Protein AF-A0A4Q3VR89-F1 (afdb_monomer_lite)

Sequence (125 aa):
MYLERSEVLRNGSEERRVSATPRGRRLEGKRAMPVMPGGRDFEPDMSETTLDASTALLDQFATREYPHGWSTDIESDTFEIGLSEEVVRMISAKKEEPQWLLDWRLKAYRHLLTMKEPAWPNVGY

Radius of gyration: 38.33 Å; chains: 1; bounding box: 84×53×77 Å

Structure (mmCIF, N/CA/C/O backbone):
data_AF-A0A4Q3VR89-F1
#
_entry.id   AF-A0A4Q3VR89-F1
#
loop_
_atom_site.group_PDB
_atom_site.id
_atom_site.type_symbol
_atom_site.label_atom_id
_atom_site.label_alt_id
_atom_site.label_comp_id
_atom_site.label_asym_id
_atom_site.label_entity_id
_atom_site.label_seq_id
_atom_site.pdbx_PDB_ins_code
_atom_site.Cartn_x
_atom_site.Cartn_y
_atom_site.Cartn_z
_atom_site.occupancy
_atom_site.B_iso_or_equiv
_atom_site.auth_seq_id
_atom_site.auth_comp_id
_atom_site.auth_asym_id
_atom_site.auth_atom_id
_atom_site.pdbx_PDB_model_num
ATOM 1 N N . MET A 1 1 ? -13.369 18.047 -62.044 1.00 42.38 1 MET A N 1
ATOM 2 C CA . MET A 1 1 ? -13.860 19.411 -62.333 1.00 42.38 1 MET A CA 1
ATOM 3 C C . MET A 1 1 ? -13.050 20.387 -61.500 1.00 42.38 1 MET A C 1
ATOM 5 O O . MET A 1 1 ? -12.774 20.089 -60.348 1.00 42.38 1 MET A O 1
ATOM 9 N N . TYR A 1 2 ? -12.595 21.455 -62.147 1.00 33.41 2 TYR A N 1
ATOM 10 C CA . TYR A 1 2 ? -11.764 22.540 -61.621 1.00 33.41 2 TYR A CA 1
ATOM 11 C C . TYR A 1 2 ? -12.591 23.588 -60.848 1.00 33.41 2 TYR A C 1
ATOM 13 O O . TYR A 1 2 ? -13.810 23.607 -60.994 1.00 33.41 2 TYR A O 1
ATOM 21 N N . LEU A 1 3 ? -11.849 24.503 -60.201 1.00 41.75 3 LEU A N 1
ATOM 22 C CA . LEU A 1 3 ? -12.180 25.815 -59.604 1.00 41.75 3 LEU A CA 1
ATOM 23 C C . LEU A 1 3 ? -12.403 25.849 -58.076 1.00 41.75 3 LEU A C 1
ATOM 25 O O . LEU A 1 3 ? -13.229 25.113 -57.566 1.00 41.75 3 LEU A O 1
ATOM 29 N N . GLU A 1 4 ? -11.762 26.725 -57.288 1.00 46.25 4 GLU A N 1
ATOM 30 C CA . GLU A 1 4 ? -10.657 27.674 -57.512 1.00 46.25 4 GLU A CA 1
ATOM 31 C C . GLU A 1 4 ? -10.252 28.347 -56.175 1.00 46.25 4 GLU A C 1
ATOM 33 O O . GLU A 1 4 ? -11.109 28.469 -55.311 1.00 46.25 4 GLU A O 1
ATOM 38 N N . ARG A 1 5 ? -8.979 28.802 -56.093 1.00 41.69 5 ARG A N 1
ATOM 39 C CA . ARG A 1 5 ? -8.438 30.063 -55.495 1.00 41.69 5 ARG A CA 1
ATOM 40 C C . ARG A 1 5 ? -8.851 30.478 -54.060 1.00 41.69 5 ARG A C 1
ATOM 42 O O . ARG A 1 5 ? -9.999 30.364 -53.683 1.00 41.69 5 ARG A O 1
ATOM 49 N N . SER A 1 6 ? -8.024 31.074 -53.192 1.00 39.97 6 SER A N 1
ATOM 50 C CA . SER A 1 6 ? -6.715 31.774 -53.231 1.00 39.97 6 SER A CA 1
ATOM 51 C C . SER A 1 6 ? -6.471 32.303 -51.779 1.00 39.97 6 SER A C 1
ATOM 53 O O . SER A 1 6 ? -7.429 32.344 -51.019 1.00 39.97 6 SER A O 1
ATOM 55 N N . GLU A 1 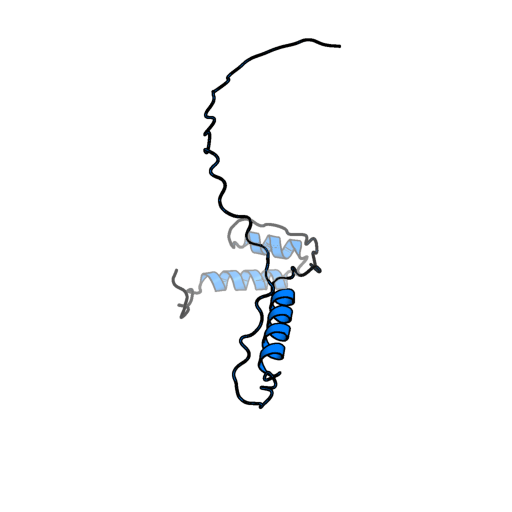7 ? -5.305 32.637 -51.210 1.00 48.16 7 GLU A N 1
ATOM 56 C CA . GLU A 1 7 ? -4.233 33.592 -51.548 1.00 48.16 7 GLU A CA 1
ATOM 57 C C . GLU A 1 7 ? -3.088 33.448 -50.489 1.00 48.16 7 GLU A C 1
ATOM 59 O O . GLU A 1 7 ? -3.369 33.125 -49.342 1.00 48.16 7 GLU A O 1
ATOM 64 N N . VAL A 1 8 ? -1.795 33.462 -50.875 1.00 45.56 8 VAL A N 1
ATOM 65 C CA . VAL A 1 8 ? -0.802 34.575 -50.718 1.00 45.56 8 VAL A CA 1
ATOM 66 C C . VAL A 1 8 ? -0.211 34.654 -49.283 1.00 45.56 8 VAL A C 1
ATOM 68 O O . VAL A 1 8 ? -0.934 34.809 -48.315 1.00 45.56 8 VAL A O 1
ATOM 71 N N . LEU A 1 9 ? 1.099 34.466 -49.052 1.00 43.19 9 LEU A N 1
ATOM 72 C CA . LEU A 1 9 ? 2.157 35.453 -49.311 1.00 43.19 9 LEU A CA 1
ATOM 73 C C . LEU A 1 9 ? 3.534 34.832 -49.619 1.00 43.19 9 LEU A C 1
ATOM 75 O O . LEU A 1 9 ? 4.042 33.955 -48.925 1.00 43.19 9 LEU A O 1
ATOM 79 N N . ARG A 1 10 ? 4.140 35.405 -50.662 1.00 42.12 10 ARG A N 1
ATOM 80 C CA . ARG A 1 10 ? 5.560 35.380 -51.022 1.00 42.12 10 ARG A CA 1
ATOM 81 C C . ARG A 1 10 ? 6.374 36.215 -50.030 1.00 42.12 10 ARG A C 1
ATOM 83 O O . ARG A 1 10 ? 5.988 37.344 -49.771 1.00 42.12 10 ARG A O 1
ATOM 90 N N . ASN A 1 11 ? 7.543 35.710 -49.650 1.00 38.75 11 ASN A N 1
ATOM 91 C CA . ASN A 1 11 ? 8.788 36.464 -49.447 1.00 38.75 11 ASN A CA 1
ATOM 92 C C . ASN A 1 11 ? 9.888 35.541 -50.014 1.00 38.75 11 ASN A C 1
ATOM 94 O O . ASN A 1 11 ? 9.966 34.383 -49.621 1.00 38.75 11 ASN A O 1
ATOM 98 N N . GLY A 1 12 ? 10.605 35.880 -51.089 1.00 38.00 12 GLY A N 1
ATOM 99 C CA . GLY A 1 12 ? 11.544 37.003 -51.158 1.00 38.00 12 GLY A CA 1
ATOM 100 C C . GLY A 1 12 ? 12.893 36.519 -50.610 1.00 38.00 12 GLY A C 1
ATOM 101 O O . GLY A 1 12 ? 13.122 36.596 -49.416 1.00 38.00 12 GLY A O 1
ATOM 102 N N . SER A 1 13 ? 13.643 35.732 -51.388 1.00 38.91 13 SER A N 1
ATOM 103 C CA . SER A 1 13 ? 14.863 36.177 -52.087 1.00 38.91 13 SER A CA 1
ATOM 104 C C . SER A 1 13 ? 16.035 36.523 -51.159 1.00 38.91 13 SER A C 1
ATOM 106 O O . SER A 1 13 ? 16.117 37.642 -50.672 1.00 38.91 13 SER A O 1
ATOM 108 N N . GLU A 1 14 ? 16.997 35.605 -51.032 1.00 39.41 14 GLU A N 1
ATOM 109 C CA . GLU A 1 14 ? 18.406 35.967 -50.838 1.00 39.41 14 GLU A CA 1
ATOM 110 C C . GLU A 1 14 ? 19.309 34.887 -51.460 1.00 39.41 14 GLU A C 1
ATOM 112 O O . GLU A 1 14 ? 19.700 33.895 -50.847 1.00 39.41 14 GLU A O 1
ATOM 117 N N . GLU A 1 15 ? 19.612 35.086 -52.742 1.00 39.84 15 GLU A N 1
ATOM 118 C CA . GLU A 1 15 ? 20.699 34.414 -53.444 1.00 39.84 15 GLU A CA 1
ATOM 119 C C . GLU A 1 15 ? 22.035 34.928 -52.889 1.00 39.84 15 GLU A C 1
ATOM 121 O O . GLU A 1 15 ? 22.482 36.027 -53.222 1.00 39.84 15 GLU A O 1
ATOM 126 N N . ARG A 1 16 ? 22.730 34.132 -52.071 1.00 39.03 16 ARG A N 1
ATOM 127 C CA . ARG A 1 16 ? 24.161 34.368 -51.834 1.00 39.03 16 ARG A CA 1
ATOM 128 C C . ARG A 1 16 ? 24.958 33.728 -52.960 1.00 39.03 16 ARG A C 1
ATOM 130 O O . ARG A 1 16 ? 25.245 32.534 -52.942 1.00 39.03 16 ARG A O 1
ATOM 137 N N . ARG A 1 17 ? 25.351 34.555 -53.934 1.00 38.44 17 ARG A N 1
ATOM 138 C CA . ARG A 1 17 ? 26.477 34.268 -54.831 1.00 38.44 17 ARG A CA 1
ATOM 139 C C . ARG A 1 17 ? 27.728 34.056 -53.983 1.00 38.44 17 ARG A C 1
ATOM 141 O O . ARG A 1 17 ? 28.306 35.019 -53.485 1.00 38.44 17 ARG A O 1
ATOM 148 N N . VAL A 1 18 ? 28.165 32.809 -53.854 1.00 50.38 18 VAL A N 1
ATOM 149 C CA . VAL A 1 18 ? 29.528 32.507 -53.418 1.00 50.38 18 VAL A CA 1
ATOM 150 C C . VAL A 1 18 ? 30.376 32.419 -54.681 1.00 50.38 18 VAL A C 1
ATOM 152 O O . VAL A 1 18 ? 30.149 31.583 -55.553 1.00 50.38 18 VAL A O 1
ATOM 155 N N . SER A 1 19 ? 31.284 33.376 -54.822 1.00 41.84 19 SER A N 1
ATOM 156 C CA . SER A 1 19 ? 32.179 33.535 -55.958 1.00 41.84 19 SER A CA 1
ATOM 157 C C . SER A 1 19 ? 33.109 32.330 -56.113 1.00 41.84 19 SER A C 1
ATOM 159 O O . SER A 1 19 ? 33.774 31.889 -55.176 1.00 41.84 19 SER A O 1
ATOM 161 N N . ALA A 1 20 ? 33.179 31.810 -57.336 1.00 43.00 20 ALA A N 1
ATOM 162 C CA . ALA A 1 20 ? 34.137 30.792 -57.725 1.00 43.00 20 ALA A CA 1
ATOM 163 C C . ALA A 1 20 ? 35.560 31.375 -57.743 1.00 43.00 20 ALA A C 1
ATOM 165 O O . ALA A 1 20 ? 35.845 32.323 -58.470 1.00 43.00 20 ALA A O 1
ATOM 166 N N . THR A 1 21 ? 36.468 30.768 -56.978 1.00 46.22 21 THR A N 1
ATOM 167 C CA . THR A 1 21 ? 37.916 30.813 -57.233 1.00 46.22 21 THR A CA 1
ATOM 168 C C . THR A 1 21 ? 38.395 29.368 -57.367 1.00 46.22 21 THR A C 1
ATOM 170 O O . THR A 1 21 ? 38.144 28.576 -56.454 1.00 46.22 21 THR A O 1
ATOM 173 N N . PRO A 1 22 ? 39.064 28.970 -58.462 1.00 49.09 22 PRO A N 1
ATOM 174 C CA . PRO A 1 22 ? 39.460 27.586 -58.652 1.00 49.09 22 PRO A CA 1
ATOM 175 C C . PRO A 1 22 ? 40.746 27.340 -57.863 1.00 49.09 22 PRO A C 1
ATOM 177 O O . PRO A 1 22 ? 41.804 27.867 -58.201 1.00 49.09 22 PRO A O 1
ATOM 180 N N . ARG A 1 23 ? 40.678 26.540 -56.795 1.00 43.03 23 ARG A N 1
ATOM 181 C CA . ARG A 1 23 ? 41.873 26.109 -56.063 1.00 43.03 23 ARG A CA 1
ATOM 182 C C . ARG A 1 23 ? 42.062 24.601 -56.207 1.00 43.03 23 ARG A C 1
ATOM 184 O O . ARG A 1 23 ? 41.428 23.816 -55.521 1.00 43.03 23 ARG A O 1
ATOM 191 N N . GLY A 1 24 ? 42.946 24.246 -57.140 1.00 42.56 24 GLY A N 1
ATOM 192 C CA . GLY A 1 24 ? 43.811 23.066 -57.098 1.00 42.56 24 GLY A CA 1
ATOM 193 C C . GLY A 1 24 ? 43.141 21.702 -56.947 1.00 42.56 24 GLY A C 1
ATOM 194 O O . GLY A 1 24 ? 42.946 21.212 -55.841 1.00 42.56 24 GLY A O 1
ATOM 195 N N . ARG A 1 25 ? 42.962 21.015 -58.079 1.00 53.69 25 ARG A N 1
ATOM 196 C CA . ARG A 1 25 ? 42.919 19.549 -58.146 1.00 53.69 25 ARG A CA 1
ATOM 197 C C . ARG A 1 25 ? 44.195 18.994 -57.493 1.00 53.69 25 ARG A C 1
ATOM 199 O O . ARG A 1 25 ? 45.253 19.024 -58.118 1.00 53.69 25 ARG A O 1
ATOM 206 N N . ARG A 1 26 ? 44.116 18.492 -56.258 1.00 42.12 26 ARG A N 1
ATOM 207 C CA . ARG A 1 26 ? 45.181 17.675 -55.663 1.00 42.12 26 ARG A CA 1
ATOM 208 C C . ARG A 1 26 ? 44.765 16.218 -55.783 1.00 42.12 26 ARG A C 1
ATOM 210 O O . ARG A 1 26 ? 43.804 15.790 -55.161 1.00 42.12 26 ARG A O 1
ATOM 217 N N . LEU A 1 27 ? 45.467 15.503 -56.654 1.00 47.16 27 LEU A N 1
ATOM 218 C CA . LEU A 1 27 ? 45.348 14.063 -56.836 1.00 47.16 27 LEU A CA 1
ATOM 219 C C . LEU A 1 27 ? 45.560 13.375 -55.481 1.00 47.16 27 LEU A C 1
ATOM 221 O O . LEU A 1 27 ? 46.497 13.730 -54.761 1.00 47.16 27 LEU A O 1
ATOM 225 N N . GLU A 1 28 ? 44.712 12.401 -55.153 1.00 42.59 28 GLU A N 1
ATOM 226 C CA . GLU A 1 28 ? 44.966 11.435 -54.085 1.00 42.59 28 GLU A CA 1
ATOM 227 C C . GLU A 1 28 ? 46.214 10.623 -54.447 1.00 42.59 28 GLU A C 1
ATOM 229 O O . GLU A 1 28 ? 46.167 9.552 -55.048 1.00 42.59 28 GLU A O 1
ATOM 234 N N . GLY A 1 29 ? 47.377 11.177 -54.117 1.00 39.91 29 GLY A N 1
ATOM 235 C CA . GLY A 1 29 ? 48.593 10.406 -53.978 1.00 39.91 29 GLY A CA 1
ATOM 236 C C . GLY A 1 29 ? 48.414 9.524 -52.758 1.00 39.91 29 GLY A C 1
ATOM 237 O O . GLY A 1 29 ? 48.272 10.032 -51.644 1.00 39.91 29 GLY A O 1
ATOM 238 N N . LYS A 1 30 ? 48.412 8.206 -52.973 1.00 54.34 30 LYS A N 1
ATOM 239 C CA . LYS A 1 30 ? 48.604 7.218 -51.912 1.00 54.34 30 LYS A CA 1
ATOM 240 C C . 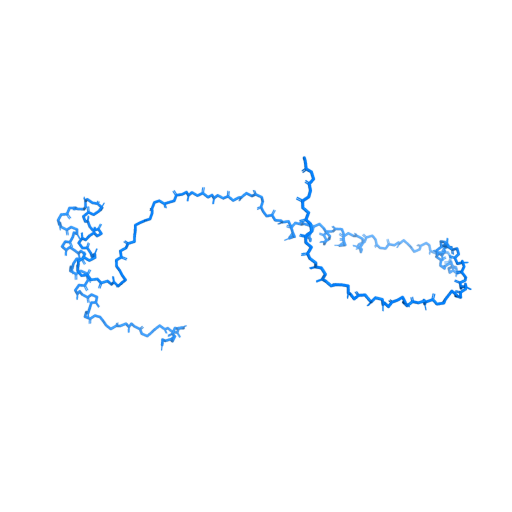LYS A 1 30 ? 49.731 7.738 -51.023 1.00 54.34 30 LYS A C 1
ATOM 242 O O . LYS A 1 30 ? 50.822 7.997 -51.532 1.00 54.34 30 LYS A O 1
ATOM 247 N N . ARG A 1 31 ? 49.460 7.976 -49.737 1.00 40.81 31 ARG A N 1
ATOM 248 C CA . ARG A 1 31 ? 50.501 8.349 -48.773 1.00 40.81 31 ARG A CA 1
ATOM 249 C C . ARG A 1 31 ? 51.487 7.181 -48.741 1.00 40.81 31 ARG A C 1
ATOM 251 O O . ARG A 1 31 ? 51.225 6.168 -48.104 1.00 40.81 31 ARG A O 1
ATOM 258 N N . ALA A 1 32 ? 52.560 7.287 -49.519 1.00 44.28 32 ALA A N 1
ATOM 259 C CA . ALA A 1 32 ? 53.661 6.349 -49.464 1.00 44.28 32 ALA A CA 1
ATOM 260 C C . ALA A 1 32 ? 54.259 6.455 -48.061 1.00 44.28 32 ALA A C 1
ATOM 262 O O . ALA A 1 32 ? 54.561 7.557 -47.594 1.00 44.28 32 ALA A O 1
ATOM 263 N N . MET A 1 33 ? 54.357 5.315 -47.381 1.00 49.69 33 MET A N 1
ATOM 264 C CA . MET A 1 33 ? 55.034 5.212 -46.094 1.00 49.69 33 MET A CA 1
ATOM 265 C C . MET A 1 33 ? 56.463 5.757 -46.248 1.00 49.69 33 MET A C 1
ATOM 267 O O . MET A 1 33 ? 57.107 5.465 -47.262 1.00 49.69 33 MET A O 1
ATOM 271 N N . PRO A 1 34 ? 56.975 6.559 -45.299 1.00 44.53 34 PRO A N 1
ATOM 272 C CA . PRO A 1 34 ? 58.354 7.013 -45.365 1.00 44.53 34 PRO A CA 1
ATOM 273 C C . PRO A 1 34 ? 59.279 5.797 -45.226 1.00 44.53 34 PRO A C 1
ATOM 275 O O . PRO A 1 34 ? 59.316 5.153 -44.181 1.00 44.53 34 PRO A O 1
ATOM 278 N N . VAL A 1 35 ? 60.015 5.467 -46.289 1.00 55.72 35 VAL A N 1
ATOM 279 C CA . VAL A 1 35 ? 61.076 4.455 -46.234 1.00 55.72 35 VAL A CA 1
ATOM 280 C C . VAL A 1 35 ? 62.264 5.076 -45.505 1.00 55.72 35 VAL A C 1
ATOM 282 O O . VAL A 1 35 ? 62.920 5.977 -46.028 1.00 55.72 35 VAL A O 1
ATOM 285 N N . MET A 1 36 ? 62.517 4.613 -44.282 1.00 46.12 36 MET A N 1
ATOM 286 C CA . MET A 1 36 ? 63.704 4.984 -43.513 1.00 46.12 36 MET A CA 1
ATOM 287 C C . MET A 1 36 ? 64.910 4.154 -43.979 1.00 46.12 36 MET A C 1
ATOM 289 O O . MET A 1 36 ? 64.755 2.968 -44.281 1.00 46.12 36 MET A O 1
ATOM 293 N N . PRO A 1 37 ? 66.121 4.732 -44.047 1.00 44.25 37 PRO A N 1
ATOM 294 C CA . PRO A 1 37 ? 67.293 4.005 -44.504 1.00 44.25 37 PRO A CA 1
ATOM 295 C C . PRO A 1 37 ? 67.823 3.111 -43.376 1.00 44.25 37 PRO A C 1
ATOM 297 O O . PRO A 1 37 ? 68.318 3.598 -42.363 1.00 44.25 37 PRO A O 1
ATOM 300 N N . GLY A 1 38 ? 67.731 1.796 -43.565 1.00 49.91 38 GLY A N 1
ATOM 301 C CA . GLY A 1 38 ? 68.297 0.800 -42.654 1.00 49.91 38 GLY A CA 1
ATOM 302 C C . GLY A 1 38 ? 67.375 -0.401 -42.505 1.00 49.91 38 GLY A C 1
ATOM 303 O O . GLY A 1 38 ? 66.392 -0.339 -41.777 1.00 49.91 38 GLY A O 1
ATOM 304 N N . GLY A 1 39 ? 67.695 -1.484 -43.216 1.00 57.34 39 GLY A N 1
ATOM 305 C CA . GLY A 1 39 ? 66.888 -2.700 -43.309 1.00 57.34 39 GLY A CA 1
ATOM 306 C C . GLY A 1 39 ? 66.715 -3.436 -41.982 1.00 57.34 39 GLY A C 1
ATOM 307 O O . GLY A 1 39 ? 67.480 -4.341 -41.659 1.00 57.34 39 GLY A O 1
ATOM 308 N N . ARG A 1 40 ? 65.664 -3.080 -41.251 1.00 55.56 40 ARG A N 1
ATOM 309 C CA . ARG A 1 40 ? 64.890 -4.021 -40.445 1.00 55.56 40 ARG A CA 1
ATOM 310 C C . ARG A 1 40 ? 63.428 -3.745 -40.733 1.00 55.56 40 ARG A C 1
ATOM 312 O O . ARG A 1 40 ? 62.948 -2.650 -40.446 1.00 55.56 40 ARG A O 1
ATOM 319 N N . ASP A 1 41 ? 62.767 -4.722 -41.334 1.00 49.19 41 ASP A N 1
ATOM 320 C CA . ASP A 1 41 ? 61.323 -4.724 -41.507 1.00 49.19 41 ASP A CA 1
ATOM 321 C C . ASP A 1 41 ? 60.708 -4.588 -40.110 1.00 49.19 41 ASP A C 1
ATOM 323 O O . ASP A 1 41 ? 60.850 -5.469 -39.262 1.00 49.19 41 ASP A O 1
ATOM 327 N N . PHE A 1 42 ? 60.131 -3.424 -39.811 1.00 53.94 42 PHE A N 1
ATOM 328 C CA . PHE A 1 42 ? 59.341 -3.253 -38.601 1.00 53.94 42 PHE A CA 1
ATOM 329 C C . PHE A 1 42 ? 58.043 -4.016 -38.845 1.00 53.94 42 PHE A C 1
ATOM 331 O O . PHE A 1 42 ? 57.142 -3.503 -39.512 1.00 53.94 42 PHE A O 1
ATOM 338 N N . GLU A 1 43 ? 57.983 -5.269 -38.394 1.00 55.28 43 GLU A N 1
ATOM 339 C CA . GLU A 1 43 ? 56.719 -5.994 -38.347 1.00 55.28 43 GLU A CA 1
ATOM 340 C C . GLU A 1 43 ? 55.765 -5.194 -37.449 1.00 55.28 43 GLU A C 1
ATOM 342 O O . GLU A 1 43 ? 56.111 -4.923 -36.295 1.00 55.28 43 GLU A O 1
ATOM 347 N N . PRO A 1 44 ? 54.608 -4.737 -37.962 1.00 57.50 44 PRO A N 1
ATOM 348 C CA . PRO A 1 44 ? 53.638 -4.046 -37.130 1.00 57.50 44 PRO A CA 1
ATOM 349 C C . PRO A 1 44 ? 53.203 -4.996 -36.014 1.00 57.50 44 PRO A C 1
ATOM 351 O O . PRO A 1 44 ? 52.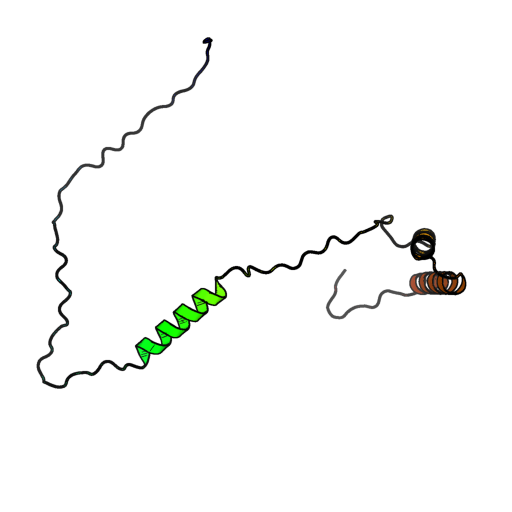868 -6.151 -36.281 1.00 57.50 44 PRO A O 1
ATOM 354 N N . ASP A 1 45 ? 53.228 -4.520 -34.768 1.00 57.06 45 ASP A N 1
ATOM 355 C CA . ASP A 1 45 ? 52.725 -5.296 -33.641 1.00 57.06 45 ASP A CA 1
ATOM 356 C C . ASP A 1 45 ? 51.230 -5.563 -33.859 1.00 57.06 45 ASP A C 1
ATOM 358 O O . ASP A 1 45 ? 50.378 -4.682 -33.742 1.00 57.06 45 ASP A O 1
ATOM 362 N N . MET A 1 46 ? 50.924 -6.810 -34.213 1.00 55.88 46 MET A N 1
ATOM 363 C CA . MET A 1 46 ? 49.572 -7.287 -34.487 1.00 55.88 46 MET A CA 1
ATOM 364 C C . MET A 1 46 ? 48.673 -7.257 -33.236 1.00 55.88 46 MET A C 1
ATOM 366 O O . MET A 1 46 ? 47.484 -7.559 -33.346 1.00 55.88 46 MET A O 1
ATOM 370 N N . SER A 1 47 ? 49.202 -6.892 -32.058 1.00 59.41 47 SER A N 1
ATOM 371 C CA . SER A 1 47 ? 48.431 -6.741 -30.822 1.00 59.41 47 SER A CA 1
ATOM 372 C C . SER A 1 47 ? 47.451 -5.555 -30.861 1.00 59.41 47 SER A C 1
ATOM 374 O O . SER A 1 47 ? 46.307 -5.714 -30.428 1.00 59.41 47 SER A O 1
ATOM 376 N N . GLU A 1 48 ? 47.812 -4.416 -31.470 1.00 55.75 48 GLU A N 1
ATOM 377 C CA . GLU A 1 48 ? 46.951 -3.217 -31.520 1.00 55.75 48 GLU A CA 1
ATOM 378 C C . GLU A 1 48 ? 45.705 -3.428 -32.396 1.00 55.75 48 GLU A C 1
ATOM 380 O O . GLU A 1 48 ? 44.601 -3.032 -32.031 1.00 55.75 48 GLU A O 1
ATOM 385 N N . THR A 1 49 ? 45.836 -4.155 -33.511 1.00 56.25 49 THR A N 1
ATOM 386 C CA . THR A 1 49 ? 44.721 -4.373 -34.456 1.00 56.25 49 THR A CA 1
ATOM 387 C C . THR A 1 49 ? 43.601 -5.253 -33.874 1.00 56.25 49 THR A C 1
ATOM 389 O O . THR A 1 49 ? 42.458 -5.201 -34.330 1.00 56.25 49 THR A O 1
ATOM 392 N N . THR A 1 50 ? 43.894 -6.060 -32.849 1.00 59.56 50 THR A N 1
ATOM 393 C CA . THR A 1 50 ? 42.904 -6.964 -32.231 1.00 59.56 50 THR A CA 1
ATOM 394 C C . THR A 1 50 ? 41.974 -6.269 -31.232 1.00 59.56 50 THR A C 1
ATOM 396 O O . THR A 1 50 ? 40.809 -6.659 -31.109 1.00 59.56 50 THR A O 1
ATOM 399 N N . LEU A 1 51 ? 42.448 -5.214 -30.561 1.00 61.59 51 LEU A N 1
ATOM 400 C CA . LEU A 1 51 ? 41.667 -4.438 -29.591 1.00 61.59 51 LEU A CA 1
ATOM 401 C C . LEU A 1 51 ? 40.583 -3.596 -30.278 1.00 61.59 51 LEU A C 1
ATOM 403 O O . LEU A 1 51 ? 39.447 -3.544 -29.801 1.00 61.59 51 LEU A O 1
ATOM 407 N N . ASP A 1 52 ? 40.897 -3.020 -31.437 1.00 66.88 52 ASP A N 1
ATOM 408 C CA . ASP A 1 52 ? 39.971 -2.182 -32.206 1.00 66.88 52 ASP A CA 1
ATOM 409 C C . ASP A 1 52 ? 38.799 -2.988 -32.777 1.00 66.88 52 ASP A C 1
ATOM 411 O O . ASP A 1 52 ? 37.644 -2.561 -32.716 1.00 66.88 52 ASP A O 1
ATOM 415 N N . ALA A 1 53 ? 39.071 -4.198 -33.273 1.00 73.44 53 ALA A N 1
ATOM 416 C CA . ALA A 1 53 ? 38.041 -5.086 -33.809 1.00 73.44 53 ALA A CA 1
ATOM 417 C C . ALA A 1 53 ? 37.078 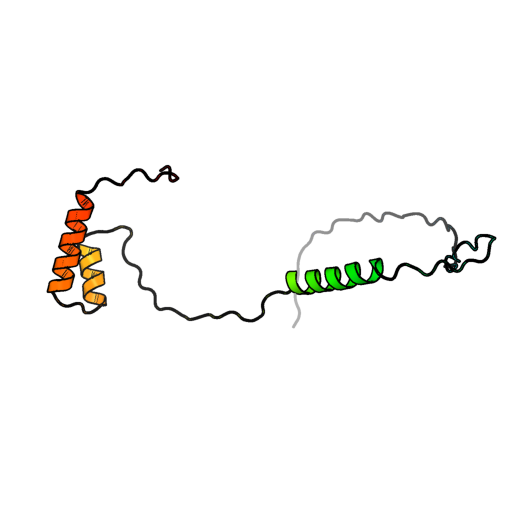-5.590 -32.719 1.00 73.44 53 ALA A C 1
ATOM 419 O O . ALA A 1 53 ? 35.870 -5.671 -32.947 1.00 73.44 53 ALA A O 1
ATOM 420 N N . SER A 1 54 ? 37.600 -5.901 -31.528 1.00 77.44 54 SER A N 1
ATOM 421 C CA . SER A 1 54 ? 36.794 -6.341 -30.381 1.00 77.44 54 SER A CA 1
ATOM 422 C C . SER A 1 54 ? 35.925 -5.205 -29.823 1.00 77.44 54 SER A C 1
ATOM 424 O O . SER A 1 54 ? 34.740 -5.398 -29.547 1.00 77.44 54 SER A O 1
ATOM 426 N N . THR A 1 55 ? 36.480 -3.993 -29.736 1.00 82.62 55 THR A N 1
ATOM 427 C CA . THR A 1 55 ? 35.759 -2.795 -29.272 1.00 82.62 55 THR A CA 1
ATOM 428 C C . THR A 1 55 ? 34.650 -2.396 -30.251 1.00 82.62 55 THR A C 1
ATOM 430 O O . THR A 1 55 ? 33.512 -2.178 -29.839 1.00 82.62 55 THR A O 1
ATOM 433 N N . ALA A 1 56 ? 34.924 -2.426 -31.560 1.00 81.44 56 ALA A N 1
ATOM 434 C CA . ALA A 1 56 ? 33.918 -2.165 -32.591 1.00 81.44 56 ALA A CA 1
ATOM 435 C C . ALA A 1 56 ? 32.767 -3.192 -32.589 1.00 81.44 56 ALA A C 1
ATOM 437 O O . ALA A 1 56 ? 31.629 -2.862 -32.930 1.00 81.44 56 ALA A O 1
ATOM 438 N N . LEU A 1 57 ? 33.047 -4.442 -32.202 1.00 83.31 57 LEU A N 1
ATOM 439 C CA . LEU A 1 57 ? 32.031 -5.479 -32.037 1.00 83.31 57 LEU A CA 1
ATOM 440 C C . LEU A 1 57 ? 31.135 -5.191 -30.818 1.00 83.31 57 LEU A C 1
ATOM 442 O O . LEU A 1 57 ? 29.913 -5.285 -30.925 1.00 83.31 57 LEU A O 1
ATOM 446 N N . LEU A 1 58 ? 31.725 -4.813 -29.680 1.00 82.62 58 LEU A N 1
ATOM 447 C CA . LEU A 1 58 ? 31.001 -4.438 -28.458 1.00 82.62 58 LEU A CA 1
ATOM 448 C C . LEU A 1 58 ? 30.052 -3.258 -28.692 1.00 82.62 58 LEU A C 1
ATOM 450 O O . LEU A 1 58 ? 28.883 -3.347 -28.318 1.00 82.62 58 LEU A O 1
ATOM 454 N N . ASP A 1 59 ? 30.508 -2.213 -29.383 1.00 83.12 59 ASP A N 1
ATOM 455 C CA . ASP A 1 59 ? 29.678 -1.049 -29.713 1.00 83.12 59 ASP A CA 1
ATOM 456 C C . ASP A 1 59 ? 28.476 -1.426 -30.595 1.00 83.12 59 ASP A C 1
ATOM 45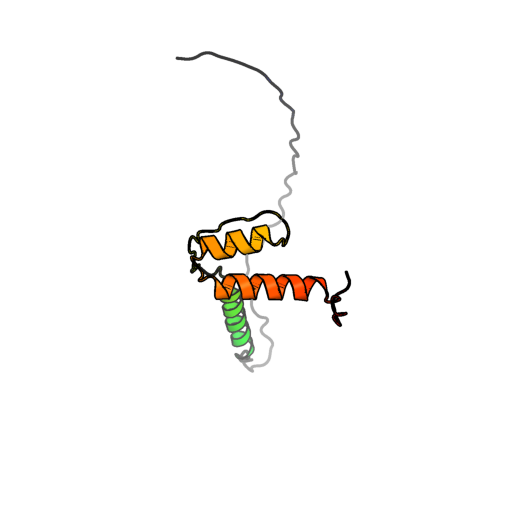8 O O . ASP A 1 59 ? 27.364 -0.933 -30.387 1.00 83.12 59 ASP A O 1
ATOM 462 N N . GLN A 1 60 ? 28.646 -2.363 -31.536 1.00 82.31 60 GLN A N 1
ATOM 463 C CA . GLN A 1 60 ? 27.530 -2.877 -32.340 1.00 82.31 60 GLN A CA 1
ATOM 464 C C . GLN A 1 60 ? 26.490 -3.636 -31.513 1.00 82.31 60 GLN A C 1
ATOM 466 O O . GLN A 1 60 ? 25.307 -3.582 -31.844 1.00 82.31 60 GLN A O 1
ATOM 471 N N . PHE A 1 61 ? 26.894 -4.359 -30.467 1.00 81.31 61 PHE A N 1
ATOM 472 C CA . PHE A 1 61 ? 25.949 -5.057 -29.593 1.00 81.31 61 PHE A CA 1
ATOM 473 C C . PHE A 1 61 ? 25.302 -4.120 -28.572 1.00 81.31 61 PHE A C 1
ATOM 475 O O . PHE A 1 61 ? 24.113 -4.264 -28.305 1.00 81.31 61 PHE A O 1
ATOM 482 N N . ALA A 1 62 ? 26.047 -3.144 -28.052 1.00 82.00 62 ALA A N 1
ATOM 483 C CA . ALA A 1 62 ? 25.546 -2.166 -27.091 1.00 82.00 62 ALA A CA 1
ATOM 484 C C . ALA A 1 62 ? 24.537 -1.185 -27.712 1.00 82.00 62 ALA A C 1
ATOM 486 O O . ALA A 1 62 ? 23.613 -0.746 -27.035 1.00 82.00 62 ALA A O 1
ATOM 487 N N . THR A 1 63 ? 24.693 -0.866 -29.001 1.00 82.94 63 THR A N 1
ATOM 488 C CA . THR A 1 63 ? 23.812 0.079 -29.713 1.00 82.94 63 THR A CA 1
ATOM 489 C C . THR A 1 63 ? 22.595 -0.605 -30.354 1.00 82.94 63 THR A C 1
ATOM 491 O O . THR A 1 63 ? 21.693 0.067 -30.847 1.00 82.94 63 THR A O 1
ATOM 494 N N . ARG A 1 64 ? 22.539 -1.944 -30.382 1.00 84.19 64 ARG A N 1
ATOM 495 C CA . ARG A 1 64 ? 21.388 -2.669 -30.940 1.00 84.19 64 ARG A CA 1
ATOM 496 C C . ARG A 1 64 ? 20.178 -2.555 -30.017 1.00 84.19 64 ARG A C 1
ATOM 498 O O . ARG A 1 64 ? 20.240 -2.919 -28.847 1.00 84.19 64 ARG A O 1
ATOM 505 N N . GLU A 1 65 ? 19.053 -2.135 -30.584 1.00 76.31 65 GLU A N 1
ATOM 506 C CA . GLU A 1 65 ? 17.755 -2.223 -29.918 1.00 76.31 65 GLU A CA 1
ATOM 507 C C . GLU A 1 65 ? 17.343 -3.693 -29.766 1.00 76.31 65 GLU A C 1
ATOM 509 O O . GLU A 1 65 ? 17.471 -4.493 -30.696 1.00 76.31 65 GLU A O 1
ATOM 514 N N . TYR A 1 66 ? 16.873 -4.064 -28.574 1.00 78.75 66 TYR A N 1
ATOM 515 C CA . TYR A 1 66 ? 16.461 -5.431 -28.268 1.00 78.75 66 TYR A CA 1
ATOM 516 C C . TYR A 1 66 ? 15.110 -5.743 -28.945 1.00 78.75 66 TYR A C 1
ATOM 518 O O . TYR A 1 66 ? 14.103 -5.132 -28.588 1.00 78.75 66 TYR A O 1
ATOM 526 N N . PRO A 1 67 ? 15.041 -6.690 -29.901 1.00 76.50 67 PRO A N 1
ATOM 527 C CA . PRO A 1 67 ? 13.861 -6.875 -30.755 1.00 76.50 67 PRO A CA 1
ATOM 528 C C . PRO A 1 67 ? 12.734 -7.703 -30.112 1.00 76.50 67 PRO A C 1
ATOM 530 O O . PRO A 1 67 ? 11.700 -7.929 -30.740 1.00 76.50 67 PRO A O 1
ATOM 533 N N . HIS A 1 68 ? 12.919 -8.198 -28.886 1.00 82.31 68 HIS A N 1
ATOM 534 C CA . HIS A 1 68 ? 11.995 -9.127 -28.236 1.00 82.31 68 HIS A CA 1
ATOM 535 C C . HIS A 1 68 ? 11.372 -8.502 -26.984 1.00 82.31 68 HIS A C 1
ATOM 537 O O . HIS A 1 68 ? 11.911 -8.617 -25.891 1.00 82.31 68 HIS A O 1
ATOM 543 N N . GLY A 1 69 ? 10.218 -7.854 -27.124 1.00 80.25 69 GLY A N 1
ATOM 544 C CA . GLY A 1 69 ? 9.392 -7.445 -25.984 1.00 80.25 69 GLY A CA 1
ATOM 545 C C . GLY A 1 69 ? 8.354 -8.515 -25.640 1.00 80.25 69 GLY A C 1
ATOM 546 O O . GLY A 1 69 ? 7.755 -9.096 -26.542 1.00 80.25 69 GLY A O 1
ATOM 547 N N . TRP A 1 70 ? 8.114 -8.770 -24.352 1.00 84.38 70 TRP A N 1
ATOM 548 C CA . TRP A 1 70 ? 6.914 -9.483 -23.898 1.00 84.38 70 TRP A CA 1
ATOM 549 C C . TRP A 1 70 ? 5.885 -8.438 -23.464 1.00 84.38 70 TRP A C 1
ATOM 551 O O . TRP A 1 70 ? 6.178 -7.609 -22.604 1.00 84.38 70 TRP A O 1
ATOM 561 N N . SER A 1 71 ? 4.693 -8.472 -24.055 1.00 80.75 71 SER A N 1
ATOM 562 C CA . SER A 1 71 ? 3.559 -7.641 -23.649 1.00 80.75 71 SER A CA 1
ATOM 563 C C . SER A 1 71 ? 2.370 -8.546 -23.377 1.00 80.75 71 SER A C 1
ATOM 565 O O . SER A 1 71 ? 2.027 -9.381 -24.215 1.00 80.75 71 SER A O 1
ATOM 567 N N . THR A 1 72 ? 1.742 -8.364 -22.223 1.00 83.56 72 THR A N 1
ATOM 568 C CA . THR A 1 72 ? 0.495 -9.040 -21.873 1.00 83.56 72 THR A CA 1
ATOM 569 C C . THR A 1 72 ? -0.506 -7.973 -21.484 1.00 83.56 72 THR A C 1
ATOM 571 O O . THR A 1 72 ? -0.202 -7.135 -20.634 1.00 83.56 72 THR A O 1
ATOM 574 N N . ASP A 1 73 ? -1.686 -8.013 -22.091 1.00 85.25 73 ASP A N 1
ATOM 575 C CA . ASP A 1 73 ? -2.803 -7.191 -21.647 1.00 85.25 73 ASP A CA 1
ATOM 576 C C . ASP A 1 73 ? -3.271 -7.727 -20.292 1.00 85.25 73 ASP A C 1
ATOM 578 O O . ASP A 1 73 ? -3.672 -8.885 -20.163 1.00 85.25 73 ASP A O 1
ATOM 582 N N . ILE A 1 74 ? -3.140 -6.901 -19.257 1.00 86.44 74 ILE A N 1
ATOM 583 C CA . ILE A 1 74 ? -3.578 -7.225 -17.901 1.00 86.44 74 ILE A CA 1
ATOM 584 C C . ILE A 1 74 ? -4.864 -6.448 -17.660 1.00 86.44 74 ILE A C 1
ATOM 586 O O . ILE A 1 74 ? -4.879 -5.222 -17.774 1.00 86.44 74 ILE A O 1
ATOM 590 N N . GLU A 1 75 ? -5.934 -7.151 -17.298 1.00 83.00 75 GLU A N 1
ATOM 591 C CA . GLU A 1 75 ? -7.134 -6.487 -16.805 1.00 83.00 75 GLU A CA 1
ATOM 592 C C . GLU A 1 75 ? -6.820 -5.804 -15.470 1.00 83.00 75 GLU A C 1
ATOM 594 O O . GLU A 1 75 ? -6.369 -6.436 -14.511 1.00 83.00 75 GLU A O 1
ATOM 599 N N . SER A 1 76 ? -7.025 -4.489 -15.425 1.00 82.44 76 SER A N 1
ATOM 600 C CA . SER A 1 76 ? -6.800 -3.673 -14.239 1.00 82.44 76 SER A CA 1
ATOM 601 C C . SER A 1 76 ? -8.086 -2.976 -13.837 1.00 82.44 76 SER A C 1
ATOM 603 O O . SER A 1 76 ? -8.686 -2.264 -14.644 1.00 82.44 76 SER A O 1
ATOM 605 N N . ASP A 1 77 ? -8.454 -3.107 -12.571 1.00 83.31 77 ASP A N 1
ATOM 606 C CA . ASP A 1 77 ? -9.542 -2.344 -11.983 1.00 83.31 77 ASP A CA 1
ATOM 607 C C . ASP A 1 77 ? -8.999 -1.287 -11.041 1.00 83.31 77 ASP A C 1
ATOM 609 O O . ASP A 1 77 ? -8.133 -1.550 -10.201 1.00 83.31 77 ASP A O 1
ATOM 613 N N . THR A 1 78 ? -9.554 -0.091 -11.176 1.00 85.62 78 THR A N 1
ATOM 614 C CA . THR A 1 78 ? -9.164 1.065 -10.385 1.00 85.62 78 THR A CA 1
ATOM 615 C C . THR A 1 78 ? -10.195 1.293 -9.293 1.00 85.62 78 THR A C 1
ATOM 617 O O . THR A 1 78 ? -11.396 1.336 -9.555 1.00 85.62 78 THR A O 1
ATOM 620 N N . PHE A 1 79 ? -9.716 1.459 -8.066 1.00 88.69 79 PHE A N 1
ATOM 621 C CA . PHE A 1 79 ? -10.529 1.881 -6.930 1.00 88.69 79 PHE A CA 1
ATOM 622 C C . PHE A 1 79 ? -10.348 3.382 -6.685 1.00 88.69 79 PHE A C 1
ATOM 624 O O . PHE A 1 79 ? -9.476 4.021 -7.276 1.00 88.69 79 PHE A O 1
ATOM 631 N N . GLU A 1 80 ? -11.175 3.949 -5.810 1.00 89.56 80 GLU A N 1
ATOM 632 C CA . GLU A 1 80 ? -11.022 5.338 -5.383 1.00 89.56 80 GLU A CA 1
ATOM 633 C C . GLU A 1 80 ? -9.630 5.610 -4.790 1.00 89.56 80 GLU A C 1
ATOM 635 O O . GLU A 1 80 ? -8.951 4.718 -4.276 1.00 89.56 80 GLU A O 1
ATOM 640 N N . ILE A 1 81 ? -9.198 6.871 -4.865 1.00 89.12 81 ILE A N 1
ATOM 641 C CA . ILE A 1 81 ? -7.895 7.295 -4.355 1.00 89.12 81 ILE A CA 1
ATOM 642 C C . ILE A 1 81 ? -7.911 7.224 -2.823 1.00 89.12 81 ILE A C 1
ATOM 644 O O . ILE A 1 81 ? -8.665 7.939 -2.167 1.00 89.12 81 ILE A O 1
ATOM 648 N N . GLY A 1 82 ? -7.022 6.406 -2.260 1.00 90.88 82 GLY A N 1
ATOM 649 C CA . GLY A 1 82 ? -6.846 6.249 -0.815 1.00 90.88 82 GLY A CA 1
ATOM 650 C C . GLY A 1 82 ? -7.334 4.902 -0.279 1.00 90.88 82 GLY A C 1
ATOM 651 O O . GLY A 1 82 ? -8.022 4.141 -0.953 1.00 90.88 82 GLY A O 1
ATOM 652 N N . LEU A 1 83 ? -6.941 4.585 0.958 1.00 92.81 83 LEU A N 1
ATOM 653 C CA . LEU A 1 83 ? -7.293 3.328 1.621 1.00 92.81 83 LEU A CA 1
ATOM 654 C C . LEU A 1 83 ? -8.371 3.563 2.689 1.00 92.81 83 LEU A C 1
ATOM 656 O O . LEU A 1 83 ? -8.106 4.172 3.729 1.00 92.81 83 LEU A O 1
ATOM 660 N N . SER A 1 84 ? -9.572 3.038 2.449 1.00 94.94 84 SER A N 1
ATOM 661 C CA . SER A 1 84 ? -10.716 3.072 3.370 1.00 94.94 84 SER A CA 1
ATOM 662 C C . SER A 1 84 ? -11.254 1.662 3.646 1.00 94.94 84 SER A C 1
ATOM 664 O O . SER A 1 84 ? -10.963 0.724 2.899 1.00 94.94 84 SER A O 1
ATOM 666 N N . GLU A 1 85 ? -12.063 1.487 4.701 1.00 94.62 85 GLU A N 1
ATOM 667 C CA . GLU A 1 85 ? -12.722 0.193 4.964 1.00 94.62 85 GLU A CA 1
ATOM 668 C C . GLU A 1 85 ? -13.610 -0.251 3.788 1.00 94.62 85 GLU A C 1
ATOM 670 O O . GLU A 1 85 ? -13.692 -1.446 3.507 1.00 94.62 85 GLU A O 1
ATOM 675 N N . GLU A 1 86 ? -14.235 0.693 3.079 1.00 94.62 86 GLU A N 1
ATOM 676 C CA . GLU A 1 86 ? -15.073 0.401 1.912 1.00 94.62 86 GLU A CA 1
ATOM 677 C C . GLU A 1 86 ? -14.241 -0.158 0.754 1.00 94.62 86 GLU A C 1
ATOM 679 O O . GLU A 1 86 ? -14.580 -1.195 0.188 1.00 94.62 86 GLU A O 1
ATOM 684 N N . VAL A 1 87 ? -13.079 0.441 0.472 1.00 94.94 87 VAL A N 1
ATOM 685 C CA . VAL A 1 87 ? -12.141 -0.073 -0.540 1.00 94.94 87 VAL A CA 1
ATOM 686 C C . VAL A 1 87 ? -11.677 -1.490 -0.192 1.00 94.94 87 VAL A C 1
ATOM 688 O O . VAL A 1 87 ? -11.635 -2.356 -1.063 1.00 94.94 87 VAL A O 1
ATOM 691 N N . VAL A 1 88 ? -11.398 -1.775 1.085 1.00 95.12 88 VAL A N 1
ATOM 692 C CA . VAL A 1 88 ? -11.033 -3.131 1.533 1.00 95.12 88 VAL A CA 1
ATOM 693 C C . VAL A 1 88 ? -12.167 -4.134 1.282 1.00 95.12 88 VAL A C 1
ATOM 695 O O . VAL A 1 88 ? -11.899 -5.246 0.820 1.00 95.12 88 VAL A O 1
ATOM 698 N N . ARG A 1 89 ? -13.427 -3.751 1.537 1.00 95.31 89 ARG A N 1
ATOM 699 C CA . ARG A 1 89 ? -14.606 -4.591 1.256 1.00 95.31 89 ARG A CA 1
ATOM 700 C C . ARG A 1 89 ? -14.784 -4.832 -0.238 1.00 95.31 89 ARG A C 1
ATOM 702 O O . ARG A 1 89 ? -14.975 -5.980 -0.631 1.00 95.31 89 ARG A O 1
ATOM 709 N N . MET A 1 90 ? -14.650 -3.793 -1.062 1.00 94.25 90 MET A N 1
ATOM 710 C CA . MET A 1 90 ? -14.737 -3.906 -2.520 1.00 94.25 90 MET A CA 1
ATOM 711 C C . MET A 1 90 ? -13.654 -4.834 -3.089 1.00 94.25 90 MET A C 1
ATOM 713 O O . MET A 1 90 ? -13.961 -5.703 -3.904 1.00 94.25 90 MET A O 1
ATOM 717 N N . ILE A 1 91 ? -12.404 -4.712 -2.622 1.00 93.00 91 ILE A N 1
ATOM 718 C CA . ILE A 1 91 ? -11.297 -5.597 -3.029 1.00 93.00 91 ILE A CA 1
ATOM 719 C C . ILE A 1 91 ? -11.601 -7.054 -2.662 1.00 93.00 91 ILE A C 1
ATOM 721 O O . ILE A 1 91 ? -11.372 -7.952 -3.470 1.00 93.00 91 ILE A O 1
ATOM 725 N N . SER A 1 92 ? -12.101 -7.289 -1.448 1.00 94.94 92 SER A N 1
ATOM 726 C CA . SER A 1 92 ? -12.402 -8.634 -0.953 1.00 94.94 92 SER A CA 1
ATOM 727 C C . SER A 1 92 ? -13.563 -9.277 -1.721 1.00 94.94 92 SER A C 1
ATOM 729 O O . SER A 1 92 ? -13.454 -10.423 -2.152 1.00 94.94 92 SER A O 1
ATOM 731 N N . ALA A 1 93 ? -14.627 -8.509 -1.986 1.00 94.38 93 ALA A N 1
ATOM 732 C CA . ALA A 1 93 ? -15.781 -8.949 -2.769 1.00 94.38 93 ALA A CA 1
ATOM 733 C C . ALA A 1 93 ? -15.400 -9.296 -4.213 1.00 94.38 93 ALA A C 1
ATOM 735 O O . ALA A 1 93 ? -15.785 -10.347 -4.716 1.00 94.38 93 ALA A O 1
ATOM 736 N N . LYS A 1 94 ? -14.584 -8.457 -4.863 1.00 92.31 94 LYS A N 1
ATOM 737 C CA . LYS A 1 94 ? -14.108 -8.703 -6.231 1.00 92.31 94 LYS A CA 1
ATOM 738 C C . LYS A 1 94 ? -13.251 -9.968 -6.347 1.00 92.31 94 LYS A C 1
ATOM 740 O O . LYS A 1 94 ? -13.208 -10.585 -7.404 1.00 92.31 94 LYS A O 1
ATOM 745 N N . LYS A 1 95 ? -12.555 -10.337 -5.272 1.00 91.75 95 LYS A N 1
ATOM 746 C CA . LYS A 1 95 ? -11.721 -11.542 -5.192 1.00 91.75 95 LYS A CA 1
ATOM 747 C C . LYS A 1 95 ? -12.466 -12.775 -4.680 1.00 91.75 95 LYS A C 1
ATOM 749 O O . LYS A 1 95 ? -11.827 -13.809 -4.506 1.00 91.75 95 LYS A O 1
ATOM 754 N N . GLU A 1 96 ? -13.769 -12.658 -4.416 1.00 94.81 96 GLU A N 1
ATOM 755 C CA . GLU A 1 96 ? -14.606 -13.738 -3.878 1.00 94.81 96 GLU A CA 1
ATOM 756 C C . GLU A 1 96 ? -14.013 -14.367 -2.604 1.00 94.81 96 GLU A C 1
ATOM 758 O O . GLU A 1 96 ? -14.027 -15.581 -2.394 1.00 94.81 96 GLU A O 1
ATOM 763 N N . GLU A 1 97 ? -13.442 -13.528 -1.737 1.00 95.06 97 GLU A N 1
ATOM 764 C CA . GLU A 1 97 ? -12.780 -13.996 -0.525 1.00 95.06 97 GLU A CA 1
ATOM 765 C C . GLU A 1 97 ? -13.796 -14.457 0.541 1.00 95.06 97 GLU A C 1
ATOM 767 O O . GLU A 1 97 ? -14.861 -13.856 0.710 1.00 95.06 97 GLU A O 1
ATOM 772 N N . PRO A 1 98 ? -13.468 -15.495 1.330 1.00 97.38 98 PRO A N 1
ATOM 773 C CA . PRO A 1 98 ? -14.310 -15.924 2.441 1.00 97.38 98 PRO A CA 1
ATOM 774 C C . PRO A 1 98 ? -14.326 -14.885 3.577 1.00 97.38 98 PRO A C 1
ATOM 776 O O . PRO A 1 98 ? -13.339 -14.188 3.817 1.00 97.38 98 PRO A O 1
ATOM 779 N N . GLN A 1 99 ? -15.418 -14.850 4.352 1.00 96.44 99 GLN A N 1
ATOM 780 C CA . GLN A 1 99 ? -15.661 -13.837 5.396 1.00 96.44 99 GLN A CA 1
ATOM 781 C C . GLN A 1 99 ? -14.503 -13.673 6.395 1.00 96.44 99 GLN A C 1
ATOM 783 O O . GLN A 1 99 ? -14.153 -12.555 6.767 1.00 96.44 99 GLN A O 1
ATOM 788 N N . TRP A 1 100 ? -13.866 -14.773 6.800 1.00 97.19 100 TRP A N 1
ATOM 789 C CA . TRP A 1 100 ? -12.762 -14.727 7.762 1.00 97.19 100 TRP A CA 1
ATOM 790 C C . TRP A 1 100 ? -11.554 -13.931 7.242 1.00 97.19 100 TRP A C 1
ATOM 792 O O . TRP A 1 100 ? -10.839 -13.311 8.031 1.00 97.19 100 TRP A O 1
ATOM 802 N N . LEU A 1 101 ? -11.322 -13.928 5.924 1.00 97.19 101 LEU A N 1
ATOM 803 C CA . LEU A 1 101 ? -10.214 -13.201 5.310 1.00 97.19 101 LEU A CA 1
ATOM 804 C C . LEU A 1 101 ? -10.534 -11.706 5.221 1.00 97.19 101 LEU A C 1
ATOM 806 O O . LEU A 1 101 ? -9.666 -10.881 5.512 1.00 97.19 101 LEU A O 1
ATOM 810 N N . LEU A 1 102 ? -11.790 -11.358 4.922 1.00 97.31 102 LEU A N 1
ATOM 811 C CA . LEU A 1 102 ? -12.276 -9.980 5.002 1.00 97.31 102 LEU A CA 1
ATOM 812 C C . LEU A 1 102 ? -12.106 -9.418 6.420 1.00 97.31 102 LEU A C 1
ATOM 814 O O . LEU A 1 102 ? -11.542 -8.337 6.594 1.00 97.31 102 LEU A O 1
ATOM 818 N N . ASP A 1 103 ? -12.527 -10.165 7.441 1.00 97.62 103 ASP A N 1
ATOM 819 C CA . ASP A 1 103 ? -12.404 -9.740 8.839 1.00 97.62 103 ASP A CA 1
ATOM 820 C C . ASP A 1 103 ? -10.936 -9.540 9.242 1.00 97.62 103 ASP A C 1
ATOM 822 O O . ASP A 1 103 ? -10.591 -8.577 9.936 1.00 97.62 103 ASP A O 1
ATOM 826 N N . TRP A 1 104 ? -10.047 -10.412 8.758 1.00 97.88 104 TRP A N 1
ATOM 827 C CA . TRP A 1 104 ? -8.609 -10.279 8.966 1.00 97.88 104 TRP A CA 1
ATOM 828 C C . TRP A 1 104 ? -8.039 -9.017 8.303 1.00 97.88 104 TRP A C 1
ATOM 830 O O . TRP A 1 104 ? -7.310 -8.264 8.954 1.00 97.88 104 TRP A O 1
ATOM 840 N N . ARG A 1 105 ? -8.416 -8.729 7.049 1.00 97.50 105 ARG A N 1
ATOM 841 C CA . ARG A 1 105 ? -8.018 -7.497 6.343 1.00 97.50 105 ARG A CA 1
ATOM 842 C C . ARG A 1 105 ? -8.507 -6.243 7.066 1.00 97.50 105 ARG A C 1
ATOM 844 O O . ARG A 1 105 ? -7.730 -5.308 7.253 1.00 97.50 105 ARG A O 1
ATOM 851 N N . LEU A 1 106 ? -9.762 -6.229 7.517 1.00 97.44 106 LEU A N 1
ATOM 852 C CA . LEU A 1 106 ? -10.333 -5.103 8.264 1.00 97.44 106 LEU A CA 1
ATOM 853 C C . LEU A 1 106 ? -9.615 -4.892 9.601 1.00 97.44 106 LEU A C 1
ATOM 855 O O . LEU A 1 106 ? -9.323 -3.758 9.982 1.00 97.44 106 LEU A O 1
ATOM 859 N N . LYS A 1 107 ? -9.262 -5.975 10.301 1.00 97.56 107 LYS A N 1
ATOM 860 C CA . LYS A 1 107 ? -8.450 -5.899 11.520 1.00 97.56 107 LYS A CA 1
ATOM 861 C C . LYS A 1 107 ? -7.061 -5.318 11.241 1.00 97.56 107 LYS A C 1
ATOM 863 O O . LYS A 1 107 ? -6.603 -4.471 12.005 1.00 97.56 107 LYS A O 1
ATOM 868 N N . ALA A 1 108 ? -6.407 -5.746 10.162 1.00 97.31 108 ALA A N 1
ATOM 869 C CA . ALA A 1 108 ? -5.102 -5.228 9.761 1.00 97.31 108 ALA A CA 1
ATOM 870 C C . ALA A 1 108 ? -5.164 -3.733 9.411 1.00 97.31 108 ALA A C 1
ATOM 872 O O . ALA A 1 108 ? -4.326 -2.971 9.883 1.00 97.31 108 ALA A O 1
ATOM 873 N N . TYR A 1 109 ? -6.190 -3.298 8.671 1.00 97.00 109 TYR A N 1
ATOM 874 C CA . TYR A 1 109 ? -6.419 -1.883 8.364 1.00 97.00 109 TYR A CA 1
ATOM 875 C C . TYR A 1 109 ? -6.574 -1.042 9.636 1.00 97.00 109 TYR A C 1
ATOM 877 O O . TYR A 1 109 ? -5.874 -0.050 9.817 1.00 97.00 109 TYR A O 1
ATOM 885 N N . ARG A 1 110 ? -7.419 -1.480 10.575 1.00 97.12 110 ARG A N 1
ATOM 886 C CA . ARG A 1 110 ? -7.598 -0.789 11.864 1.00 97.12 110 ARG A CA 1
ATOM 887 C C . ARG A 1 110 ? -6.306 -0.715 12.666 1.00 97.12 110 ARG A C 1
ATOM 889 O O . ARG A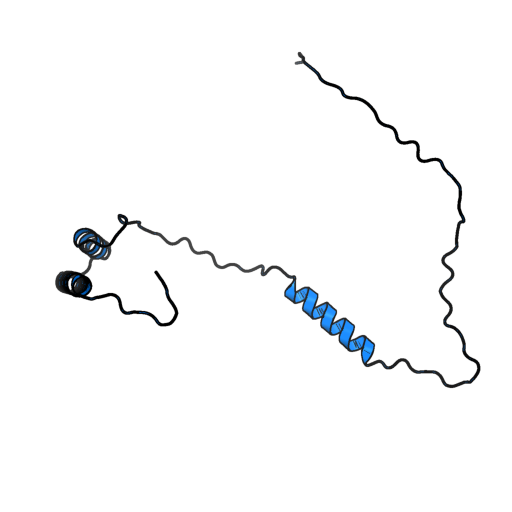 1 110 ? -6.048 0.294 13.309 1.00 97.12 110 ARG A O 1
ATOM 896 N N . HIS A 1 111 ? -5.490 -1.766 12.625 1.00 96.75 111 HIS A N 1
ATOM 897 C CA . HIS A 1 111 ? -4.192 -1.756 13.286 1.00 96.75 111 HIS A CA 1
ATOM 898 C C . HIS A 1 111 ? -3.216 -0.784 12.613 1.00 96.75 111 HIS A C 1
ATOM 900 O O . HIS A 1 111 ? -2.557 -0.018 13.312 1.00 96.75 111 HIS A O 1
ATOM 906 N N . LEU A 1 112 ? -3.179 -0.750 11.279 1.00 95.31 112 LEU A N 1
ATOM 907 C CA . LEU A 1 112 ? -2.354 0.180 10.508 1.00 95.31 112 LEU A CA 1
ATOM 908 C C . LEU A 1 112 ? -2.653 1.640 10.873 1.00 95.31 112 LEU A C 1
ATOM 910 O O . LEU A 1 112 ? -1.722 2.407 11.080 1.00 95.31 112 LEU A O 1
ATOM 914 N N . LEU A 1 113 ? -3.928 2.003 11.056 1.00 94.88 113 LEU A N 1
ATOM 915 C CA . LEU A 1 113 ? -4.326 3.356 11.475 1.00 94.88 113 LEU A CA 1
ATOM 916 C C . LEU A 1 113 ? -3.765 3.774 12.846 1.00 94.88 113 LEU A C 1
ATOM 918 O O . LEU A 1 113 ? -3.673 4.963 13.137 1.00 94.88 113 LEU A O 1
ATOM 922 N N . THR A 1 114 ? -3.407 2.813 13.702 1.00 96.62 114 THR A N 1
ATOM 923 C CA . THR A 1 114 ? -2.800 3.091 15.016 1.00 96.62 114 THR A CA 1
ATOM 924 C C . THR A 1 114 ? -1.278 3.197 14.967 1.00 96.62 114 THR A C 1
ATOM 926 O O . THR A 1 114 ? -0.661 3.651 15.932 1.00 96.62 114 THR A O 1
ATOM 929 N N . MET A 1 115 ? -0.657 2.764 13.868 1.00 94.94 115 MET A N 1
ATOM 930 C CA . MET A 1 115 ? 0.791 2.786 13.715 1.00 94.94 115 MET A CA 1
ATOM 931 C C . MET A 1 115 ? 1.268 4.177 13.327 1.00 94.94 115 MET A C 1
ATOM 933 O O . MET A 1 115 ? 0.642 4.885 12.543 1.00 94.94 115 MET A O 1
ATOM 937 N N . LYS A 1 116 ? 2.432 4.548 13.854 1.00 92.56 116 LYS A N 1
ATOM 938 C CA . LYS A 1 116 ? 3.190 5.674 13.320 1.00 92.56 116 LYS A CA 1
ATOM 939 C C . LYS A 1 116 ? 4.079 5.156 12.209 1.00 92.56 116 LYS A C 1
ATOM 941 O O . LYS A 1 116 ? 4.701 4.104 12.363 1.00 92.56 116 LYS A O 1
ATOM 946 N N . GLU A 1 117 ? 4.140 5.905 11.119 1.00 90.12 117 GLU A N 1
ATOM 947 C CA . GLU A 1 117 ? 5.091 5.611 10.063 1.00 90.12 117 GLU A CA 1
ATOM 948 C C . GLU A 1 117 ? 6.519 5.666 10.636 1.00 90.12 117 GLU A C 1
ATOM 950 O O . GLU A 1 117 ? 6.860 6.625 11.340 1.00 90.12 117 GLU A O 1
ATOM 955 N N . PRO A 1 118 ? 7.342 4.625 10.423 1.00 92.25 118 PRO A N 1
ATOM 956 C CA . PRO A 1 118 ? 8.716 4.636 10.894 1.00 92.25 118 PRO A CA 1
ATOM 957 C C . PRO A 1 118 ? 9.546 5.649 10.102 1.00 92.25 118 PRO A C 1
ATOM 959 O O . PRO A 1 118 ? 9.333 5.866 8.912 1.00 92.25 118 PRO A O 1
ATOM 962 N N . ALA A 1 119 ? 10.549 6.230 10.759 1.00 91.88 119 ALA A N 1
ATOM 963 C CA . ALA A 1 119 ? 11.547 7.033 10.069 1.00 91.88 119 ALA A CA 1
ATOM 964 C C . ALA A 1 119 ? 12.477 6.104 9.276 1.00 91.88 119 ALA A C 1
ATOM 966 O O . ALA A 1 119 ? 13.290 5.377 9.853 1.00 91.88 119 ALA A O 1
ATOM 967 N N . TRP A 1 120 ? 12.340 6.107 7.953 1.00 91.44 120 TRP A N 1
ATOM 968 C CA . TRP A 1 120 ? 13.216 5.344 7.073 1.00 91.44 120 TRP A CA 1
ATOM 969 C C . TRP A 1 120 ? 14.571 6.053 6.923 1.00 91.44 120 TRP A C 1
ATOM 971 O O . TRP A 1 120 ? 14.593 7.267 6.735 1.00 91.44 120 TRP A O 1
ATOM 981 N N . PRO A 1 121 ? 15.712 5.333 6.936 1.00 90.69 121 PRO A N 1
ATOM 982 C CA . PRO A 1 121 ? 17.036 5.967 6.936 1.00 90.69 121 PRO A CA 1
ATOM 983 C C . PRO A 1 121 ? 17.328 6.874 5.733 1.00 90.69 121 PRO A C 1
ATOM 985 O O . PRO A 1 121 ? 18.083 7.831 5.862 1.00 90.69 121 PRO A O 1
ATOM 988 N N . ASN A 1 122 ? 16.738 6.571 4.573 1.00 92.31 122 ASN A N 1
ATOM 989 C CA . ASN A 1 122 ? 17.036 7.226 3.295 1.00 92.31 122 ASN A CA 1
ATOM 990 C C . ASN A 1 122 ? 15.798 7.863 2.636 1.00 92.31 122 ASN A C 1
ATOM 992 O O . ASN A 1 122 ? 15.835 8.148 1.441 1.00 92.31 122 ASN A O 1
ATOM 996 N N . VAL A 1 123 ? 14.697 8.050 3.371 1.00 89.62 123 VAL A N 1
ATOM 997 C CA . VAL A 1 123 ? 13.473 8.673 2.837 1.00 89.62 123 VAL A CA 1
ATOM 998 C C . VAL A 1 123 ? 13.126 9.889 3.686 1.00 89.62 123 VAL A C 1
ATOM 1000 O O . VAL A 1 123 ? 12.939 9.770 4.894 1.00 89.62 123 VAL A O 1
ATOM 1003 N N . GLY A 1 124 ? 13.064 11.057 3.045 1.00 81.50 124 GLY A N 1
ATOM 1004 C CA . GLY A 1 124 ? 12.500 12.280 3.613 1.00 81.50 124 GLY A CA 1
ATOM 1005 C C . GLY A 1 124 ? 11.175 12.588 2.922 1.00 81.50 124 GLY A C 1
ATOM 1006 O O . GLY A 1 124 ? 11.114 12.521 1.693 1.00 81.50 124 GLY A O 1
ATOM 1007 N N . TYR A 1 125 ? 10.146 12.889 3.711 1.00 80.44 125 TYR A N 1
ATOM 1008 C CA . TYR A 1 125 ? 8.796 13.238 3.261 1.00 80.44 125 TYR A CA 1
ATOM 1009 C C . TYR A 1 125 ? 8.509 14.724 3.466 1.00 80.44 125 TYR A C 1
ATOM 1011 O O . TYR A 1 125 ? 9.058 15.293 4.440 1.00 80.44 125 TYR A O 1
#

Secondary structure (DSSP, 8-state):
------------------------------------SS-------HHHHHHHHHHHHHHHHHSS-------------PPPSS--HHHHHHHHHHTT--HHHHHHHHHHHHHHTTPPPP--TT---

pLDDT: mean 72.02, std 21.88, range [33.41, 97.88]

Foldseek 3Di:
DDDDDDDDDDDDDDDDPDDDDDDDDDDPDPPDDDDDPDDDPPDPPCVVVVVVVVVVVVVVVVPDDDPDDDDDDDDDDDDDPDDDLVVLVVVCVVVVHDPVVSVVSSVVVVVVVVDDDDDDPPDDD